Protein AF-A0A0R2BRV4-F1 (afdb_monomer_lite)

Structure (mmCIF, N/CA/C/O backbone):
data_AF-A0A0R2BRV4-F1
#
_entry.id   AF-A0A0R2BRV4-F1
#
loop_
_atom_site.group_PDB
_atom_site.id
_atom_site.type_symbol
_atom_site.label_atom_id
_atom_site.label_alt_id
_atom_site.label_comp_id
_atom_site.label_asym_id
_atom_site.label_entity_id
_atom_site.label_seq_id
_atom_site.pdbx_PDB_ins_code
_atom_site.Cartn_x
_atom_site.Cartn_y
_atom_site.Cartn_z
_atom_site.occupancy
_atom_site.B_iso_or_equiv
_atom_site.auth_seq_id
_atom_site.auth_comp_id
_atom_site.auth_asym_id
_atom_site.auth_atom_id
_atom_site.pdbx_PDB_model_num
ATOM 1 N N . MET A 1 1 ? 18.300 11.428 -2.838 1.00 49.16 1 MET A N 1
ATOM 2 C CA . MET A 1 1 ? 17.632 10.888 -1.635 1.00 49.16 1 MET A CA 1
ATOM 3 C C . MET A 1 1 ? 16.356 10.215 -2.102 1.00 49.16 1 MET A C 1
ATOM 5 O O . MET A 1 1 ? 15.638 10.840 -2.872 1.00 49.16 1 MET A O 1
ATOM 9 N N . ALA A 1 2 ? 16.118 8.953 -1.740 1.00 59.69 2 ALA A N 1
ATOM 10 C CA . ALA A 1 2 ? 14.845 8.301 -2.048 1.00 59.69 2 ALA A CA 1
ATOM 11 C C . ALA A 1 2 ? 13.728 9.000 -1.259 1.00 59.69 2 ALA A C 1
ATOM 13 O O . ALA A 1 2 ? 13.927 9.346 -0.094 1.00 59.69 2 ALA A O 1
ATOM 14 N N . LYS A 1 3 ? 12.587 9.261 -1.903 1.00 72.12 3 LYS A N 1
ATOM 15 C CA . LYS A 1 3 ? 11.414 9.831 -1.235 1.00 72.12 3 LYS A CA 1
ATOM 16 C C . LYS A 1 3 ? 10.905 8.804 -0.223 1.00 72.12 3 LYS A C 1
ATOM 18 O O . LYS A 1 3 ? 10.599 7.681 -0.604 1.00 72.12 3 LYS A O 1
ATOM 23 N N . VAL A 1 4 ? 10.844 9.188 1.047 1.00 77.94 4 VAL A N 1
ATOM 24 C CA . VAL A 1 4 ? 10.251 8.372 2.112 1.00 77.94 4 VAL A CA 1
ATOM 25 C C . VAL A 1 4 ? 8.781 8.748 2.209 1.00 77.94 4 VAL A C 1
ATOM 27 O O . VAL A 1 4 ? 8.464 9.936 2.274 1.00 77.94 4 VAL A O 1
ATOM 30 N N . ILE A 1 5 ? 7.899 7.752 2.194 1.00 82.44 5 ILE A N 1
ATOM 31 C CA . ILE A 1 5 ? 6.466 7.965 2.400 1.00 82.44 5 ILE A CA 1
ATOM 32 C C . ILE A 1 5 ? 6.136 7.578 3.835 1.00 82.44 5 ILE A C 1
ATOM 34 O O . ILE A 1 5 ? 6.436 6.466 4.259 1.00 82.44 5 ILE A O 1
ATOM 38 N N . ASP A 1 6 ? 5.524 8.503 4.572 1.00 87.81 6 ASP A N 1
ATOM 39 C CA . ASP A 1 6 ? 4.950 8.230 5.887 1.00 87.81 6 ASP A CA 1
ATOM 40 C C . ASP A 1 6 ? 3.450 7.977 5.727 1.00 87.81 6 ASP A C 1
ATOM 42 O O . ASP A 1 6 ? 2.679 8.888 5.412 1.00 87.81 6 ASP A O 1
ATOM 46 N N . ILE A 1 7 ? 3.039 6.729 5.952 1.00 90.50 7 ILE A N 1
ATOM 47 C CA . ILE A 1 7 ? 1.648 6.298 5.805 1.00 90.50 7 ILE A CA 1
ATOM 48 C C . ILE A 1 7 ? 0.717 7.016 6.793 1.00 90.50 7 ILE A C 1
ATOM 50 O O . ILE A 1 7 ? -0.469 7.169 6.506 1.00 90.50 7 ILE A O 1
ATOM 54 N N . LYS A 1 8 ? 1.226 7.551 7.912 1.00 90.75 8 LYS A N 1
ATOM 55 C CA . LYS A 1 8 ? 0.405 8.353 8.836 1.00 90.75 8 LYS A CA 1
ATOM 56 C C . LYS A 1 8 ? -0.133 9.632 8.196 1.00 90.75 8 LYS A C 1
ATOM 58 O O . LYS A 1 8 ? -1.180 10.117 8.608 1.00 90.75 8 LYS A O 1
ATOM 63 N N . ASN A 1 9 ? 0.528 10.139 7.156 1.00 90.81 9 ASN A N 1
ATOM 64 C CA . ASN A 1 9 ? 0.118 11.352 6.452 1.00 90.81 9 ASN A CA 1
ATOM 65 C C . ASN A 1 9 ? -0.864 11.088 5.301 1.00 90.81 9 ASN A C 1
ATOM 67 O O . ASN A 1 9 ? -1.096 11.997 4.503 1.00 90.81 9 ASN A O 1
ATOM 71 N N . TYR A 1 10 ? -1.458 9.889 5.203 1.00 90.00 10 TYR A N 1
ATOM 72 C CA . TYR A 1 10 ? -2.325 9.486 4.086 1.00 90.00 10 TYR A CA 1
ATOM 73 C C . TYR A 1 10 ? -3.433 10.494 3.743 1.00 90.00 10 TYR A C 1
ATOM 75 O O . TYR A 1 10 ? -3.730 10.698 2.575 1.00 90.00 10 TYR A O 1
ATOM 83 N N . GLN A 1 11 ? -3.980 11.215 4.723 1.00 88.44 11 GLN A N 1
ATOM 84 C CA . GLN A 1 11 ? -5.008 12.238 4.483 1.00 88.44 11 GLN A CA 1
ATOM 85 C C . GLN A 1 11 ? -4.527 13.411 3.605 1.00 88.44 11 GLN A C 1
ATOM 87 O O . GLN A 1 11 ? -5.335 14.107 2.994 1.00 88.44 11 GLN A O 1
ATOM 92 N N . THR A 1 12 ? -3.214 13.643 3.543 1.00 90.31 12 THR A N 1
ATOM 93 C CA . THR A 1 12 ? -2.588 14.743 2.789 1.00 90.31 12 THR A CA 1
ATOM 94 C C . THR A 1 12 ? -1.632 14.257 1.700 1.00 90.31 12 THR A C 1
ATOM 96 O O . THR A 1 12 ? -1.442 14.949 0.698 1.00 90.31 12 THR A O 1
ATOM 99 N N . ASP A 1 13 ? -1.071 13.054 1.847 1.00 91.19 13 ASP A N 1
ATOM 100 C CA . ASP A 1 13 ? -0.234 12.406 0.844 1.00 91.19 13 ASP A CA 1
ATOM 101 C C . ASP A 1 13 ? -1.069 11.448 -0.015 1.00 91.19 13 ASP A C 1
ATOM 103 O O . ASP A 1 13 ? -1.435 10.342 0.388 1.00 91.19 13 ASP A O 1
ATOM 107 N N . ARG A 1 14 ? -1.325 11.872 -1.256 1.00 91.56 14 ARG A N 1
ATOM 108 C CA . ARG A 1 14 ? -2.103 11.095 -2.229 1.00 91.56 14 ARG A CA 1
ATOM 109 C C . ARG A 1 14 ? -1.468 9.754 -2.580 1.00 91.56 14 ARG A C 1
ATOM 111 O O . ARG A 1 14 ? -2.196 8.836 -2.934 1.00 91.56 14 ARG A O 1
ATOM 118 N N . VAL A 1 15 ? -0.143 9.632 -2.520 1.00 92.38 15 VAL A N 1
ATOM 119 C CA . VAL A 1 15 ? 0.537 8.366 -2.817 1.00 92.38 15 VAL A CA 1
ATOM 120 C C . VAL A 1 15 ? 0.313 7.384 -1.673 1.00 92.38 15 VAL A C 1
ATOM 122 O O . VAL A 1 15 ? -0.031 6.233 -1.927 1.00 92.38 15 VAL A O 1
ATOM 125 N N . ALA A 1 16 ? 0.433 7.849 -0.425 1.00 92.88 16 ALA A N 1
ATOM 126 C CA . ALA A 1 16 ? 0.134 7.043 0.757 1.00 92.88 16 ALA A CA 1
ATOM 127 C C . ALA A 1 16 ? -1.329 6.575 0.767 1.00 92.88 16 ALA A C 1
ATOM 129 O O . ALA A 1 16 ? -1.590 5.388 0.945 1.00 92.88 16 ALA A O 1
ATOM 130 N N . HIS A 1 17 ? -2.282 7.479 0.510 1.00 93.81 17 HIS A N 1
ATOM 131 C CA . HIS A 1 17 ? -3.702 7.120 0.420 1.00 93.81 17 HIS A CA 1
ATOM 132 C C . HIS A 1 17 ? -3.968 6.099 -0.689 1.00 93.81 17 HIS A C 1
ATOM 134 O O . HIS A 1 17 ? -4.602 5.072 -0.455 1.00 93.81 17 HIS A O 1
ATOM 140 N N . ALA A 1 18 ? -3.441 6.353 -1.889 1.00 93.75 18 ALA A N 1
ATOM 141 C CA . ALA A 1 18 ? -3.611 5.469 -3.035 1.00 93.75 18 ALA A CA 1
ATOM 142 C C . ALA A 1 18 ? -3.038 4.069 -2.786 1.00 93.75 18 ALA A C 1
ATOM 144 O O . ALA A 1 18 ? -3.657 3.081 -3.181 1.00 93.75 18 ALA A O 1
ATOM 145 N N . PHE A 1 19 ? -1.888 3.982 -2.111 1.00 94.44 19 PHE A N 1
ATOM 146 C CA . PHE A 1 19 ? -1.295 2.716 -1.697 1.00 94.44 19 PHE A CA 1
ATOM 147 C C . PHE A 1 19 ? -2.208 1.947 -0.730 1.00 94.44 19 PHE A C 1
ATOM 149 O O . PHE A 1 19 ? -2.410 0.751 -0.921 1.00 94.44 19 PHE A O 1
ATOM 156 N N . LEU A 1 20 ? -2.797 2.613 0.270 1.00 94.31 20 LEU A N 1
ATOM 157 C CA . LEU A 1 20 ? -3.694 1.970 1.242 1.00 94.31 20 LEU A CA 1
ATOM 158 C C . LEU A 1 20 ? -4.957 1.409 0.580 1.00 94.31 20 LEU A C 1
ATOM 160 O O . LEU A 1 20 ? -5.342 0.270 0.846 1.00 94.31 20 LEU A O 1
ATOM 164 N N . GLU A 1 21 ? -5.582 2.177 -0.316 1.00 93.56 21 GLU A N 1
ATOM 165 C CA . GLU A 1 21 ? -6.744 1.717 -1.085 1.00 93.56 21 GLU A CA 1
ATOM 166 C C . GLU A 1 21 ? -6.403 0.513 -1.969 1.00 93.56 21 GLU A C 1
ATOM 168 O O . GLU A 1 21 ? -7.163 -0.453 -2.047 1.00 93.56 21 GLU A O 1
ATOM 173 N N . PHE A 1 22 ? -5.248 0.565 -2.632 1.00 94.56 22 PHE A N 1
ATOM 174 C CA . PHE A 1 22 ? -4.724 -0.536 -3.432 1.00 94.56 22 PHE A CA 1
ATOM 175 C C . PHE A 1 22 ? -4.478 -1.791 -2.586 1.00 94.56 22 PHE A C 1
ATOM 177 O O . PHE A 1 22 ? -4.949 -2.869 -2.944 1.00 94.56 22 PHE A O 1
ATOM 184 N N . TYR A 1 23 ? -3.803 -1.656 -1.444 1.00 93.31 23 TYR A N 1
ATOM 185 C CA . TYR A 1 23 ? -3.482 -2.780 -0.570 1.00 93.31 23 TYR A CA 1
ATOM 186 C C . TYR A 1 23 ? -4.749 -3.475 -0.059 1.00 93.31 23 TYR A C 1
ATOM 188 O O . TYR A 1 23 ? -4.867 -4.697 -0.133 1.00 93.31 23 TYR A O 1
ATOM 196 N N . LEU A 1 24 ? -5.736 -2.697 0.401 1.00 91.62 24 LEU A N 1
ATOM 197 C CA . LEU A 1 24 ? -7.023 -3.231 0.852 1.00 91.62 24 LEU A CA 1
ATOM 198 C C . LEU A 1 24 ? -7.792 -3.936 -0.270 1.00 91.62 24 LEU A C 1
ATOM 200 O O . LEU A 1 24 ? -8.441 -4.952 -0.021 1.00 91.62 24 LEU A O 1
ATOM 204 N N . SER A 1 25 ? -7.731 -3.407 -1.494 1.00 91.56 25 SER A N 1
ATOM 205 C CA . SER A 1 25 ? -8.326 -4.041 -2.674 1.00 91.56 25 SER A CA 1
ATOM 206 C C . SER A 1 25 ? -7.696 -5.411 -2.943 1.00 91.56 25 SER A C 1
ATOM 208 O O . SER A 1 25 ? -8.414 -6.404 -3.062 1.00 91.56 25 SER A O 1
ATOM 210 N N . LEU A 1 26 ? -6.361 -5.496 -2.946 1.00 91.19 26 LEU A N 1
ATOM 211 C CA . LEU A 1 26 ? -5.661 -6.769 -3.131 1.00 91.19 26 LEU A CA 1
ATOM 212 C C . LEU A 1 26 ? -5.953 -7.769 -2.011 1.00 91.19 26 LEU A C 1
ATOM 214 O O . LEU A 1 26 ? -6.195 -8.938 -2.303 1.00 91.19 26 LEU A O 1
ATOM 218 N N . PHE A 1 27 ? -5.979 -7.321 -0.751 1.0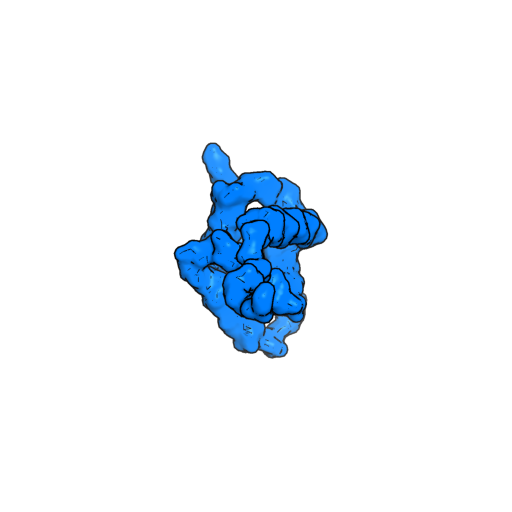0 89.81 27 PHE A N 1
ATOM 219 C CA . PHE A 1 27 ? -6.325 -8.175 0.387 1.00 89.81 27 PHE A CA 1
ATOM 220 C C . PHE A 1 27 ? -7.718 -8.795 0.218 1.00 89.81 27 PHE A C 1
ATOM 222 O O . PHE A 1 27 ? -7.874 -10.007 0.338 1.00 89.81 27 PHE A O 1
ATOM 229 N N . LYS A 1 28 ? -8.725 -7.989 -0.148 1.00 87.12 28 LYS A N 1
ATOM 230 C CA . LYS A 1 28 ? -10.102 -8.464 -0.379 1.00 87.12 28 LYS A CA 1
ATOM 231 C C . LYS A 1 28 ? -10.210 -9.480 -1.518 1.00 87.12 28 LYS A C 1
ATOM 233 O O . LYS A 1 28 ? -11.072 -10.352 -1.460 1.00 87.12 28 LYS A O 1
ATOM 238 N N . ASN A 1 29 ? -9.350 -9.372 -2.529 1.00 87.12 29 ASN A N 1
ATOM 239 C CA . ASN A 1 29 ? -9.322 -10.290 -3.668 1.00 87.12 29 ASN A CA 1
ATOM 240 C C . ASN A 1 29 ? -8.397 -11.502 -3.449 1.00 87.12 29 ASN A C 1
ATOM 242 O O . ASN A 1 29 ? -8.357 -12.387 -4.299 1.00 87.12 29 ASN A O 1
ATOM 246 N N . GLY A 1 30 ? -7.654 -11.559 -2.336 1.00 84.50 30 GLY A N 1
ATOM 247 C CA . GLY A 1 30 ? -6.653 -12.600 -2.089 1.00 84.50 30 GLY A CA 1
ATOM 248 C C . GLY A 1 30 ? -5.438 -12.523 -3.023 1.00 84.50 30 GLY A C 1
ATOM 249 O O . GLY A 1 30 ? -4.742 -13.513 -3.209 1.00 84.50 30 GLY A O 1
ATOM 250 N N . GLU A 1 31 ? -5.170 -11.361 -3.624 1.00 86.00 31 GLU A N 1
ATOM 251 C CA . GLU A 1 31 ? -4.154 -11.175 -4.669 1.00 86.00 31 GLU A CA 1
ATOM 252 C C . GLU A 1 31 ? -2.876 -10.515 -4.123 1.00 86.00 31 GLU A C 1
ATOM 254 O O . GLU A 1 31 ? -2.348 -9.584 -4.728 1.00 86.00 31 GLU A O 1
ATOM 259 N N . LEU A 1 32 ? -2.365 -10.956 -2.970 1.00 86.12 32 LEU A N 1
ATOM 260 C CA . LEU A 1 32 ? -1.212 -10.326 -2.302 1.00 86.12 32 LEU A CA 1
ATOM 261 C C . LEU A 1 32 ? 0.145 -10.981 -2.602 1.00 86.12 32 LEU A C 1
ATOM 263 O O . LEU A 1 32 ? 1.180 -10.389 -2.301 1.00 86.12 32 LEU A O 1
ATOM 267 N N . ASP A 1 33 ? 0.169 -12.157 -3.227 1.00 83.88 33 ASP A N 1
ATOM 268 C CA . ASP A 1 33 ? 1.380 -12.982 -3.360 1.00 83.88 33 ASP A CA 1
ATOM 269 C C . ASP A 1 33 ? 2.565 -12.255 -4.007 1.00 83.88 33 ASP A C 1
ATOM 271 O O . ASP A 1 33 ? 3.712 -12.429 -3.601 1.00 83.88 33 ASP A O 1
ATOM 275 N N . SER A 1 34 ? 2.311 -11.401 -5.004 1.00 85.19 34 SER A N 1
ATOM 276 C CA . SER A 1 34 ? 3.400 -10.685 -5.681 1.00 85.19 34 SER A CA 1
ATOM 277 C C . SER A 1 34 ? 3.937 -9.508 -4.867 1.00 85.19 34 SER A C 1
ATOM 279 O O . SER A 1 34 ? 5.056 -9.077 -5.122 1.00 85.19 34 SER A O 1
ATOM 281 N N . LEU A 1 35 ? 3.199 -8.995 -3.875 1.00 87.38 35 LEU A N 1
ATOM 282 C CA . LEU A 1 35 ? 3.740 -7.999 -2.943 1.00 87.38 35 LEU A CA 1
ATOM 283 C C . LEU A 1 35 ? 4.709 -8.620 -1.930 1.00 87.38 35 LEU A C 1
ATOM 285 O O . LEU A 1 35 ? 5.615 -7.923 -1.472 1.00 87.38 35 LEU A O 1
ATOM 289 N N . ALA A 1 36 ? 4.597 -9.926 -1.656 1.00 86.56 36 ALA A N 1
ATOM 290 C CA . ALA A 1 36 ? 5.494 -10.632 -0.740 1.00 86.56 36 ALA A CA 1
ATOM 291 C C . ALA A 1 36 ? 6.969 -10.560 -1.179 1.00 86.56 36 ALA A C 1
ATOM 293 O O . ALA A 1 36 ? 7.868 -10.675 -0.351 1.00 86.56 36 ALA A O 1
ATOM 294 N N . THR A 1 37 ? 7.256 -10.278 -2.458 1.00 86.62 37 THR A N 1
ATOM 295 C CA . THR A 1 37 ? 8.635 -10.067 -2.933 1.00 86.62 37 THR A CA 1
ATOM 296 C C . THR A 1 37 ? 9.320 -8.848 -2.314 1.00 86.62 37 THR A C 1
ATOM 298 O O . THR A 1 37 ? 10.545 -8.750 -2.368 1.00 86.62 37 THR A O 1
ATOM 301 N N . PHE A 1 38 ? 8.552 -7.906 -1.760 1.00 87.00 38 PHE A N 1
ATOM 302 C CA . PHE A 1 38 ? 9.060 -6.710 -1.080 1.00 87.00 38 PHE A CA 1
ATOM 303 C C . PHE A 1 38 ? 8.945 -6.801 0.446 1.00 87.00 38 PHE A C 1
ATOM 305 O O . PHE A 1 38 ? 9.391 -5.893 1.156 1.00 87.00 38 PHE A O 1
ATOM 312 N N . ASP A 1 39 ? 8.372 -7.891 0.960 1.00 85.75 39 ASP A N 1
ATOM 313 C CA . ASP A 1 39 ? 8.145 -8.083 2.383 1.00 85.75 39 ASP A CA 1
ATOM 314 C C . ASP A 1 39 ? 9.368 -8.688 3.081 1.00 85.75 39 ASP A C 1
ATOM 316 O O . ASP A 1 39 ? 9.430 -9.864 3.430 1.00 85.75 39 ASP A O 1
ATOM 320 N N . SER A 1 40 ? 10.391 -7.857 3.270 1.00 77.25 40 SER A N 1
ATOM 321 C CA . SER A 1 40 ? 11.663 -8.286 3.863 1.00 77.25 40 SER A CA 1
ATOM 322 C C . SER A 1 40 ? 11.603 -8.595 5.366 1.00 77.25 40 SER A C 1
ATOM 324 O O . SER A 1 40 ? 12.573 -9.128 5.90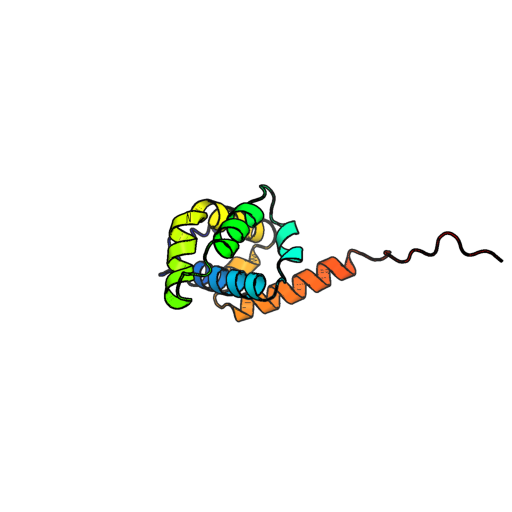5 1.00 77.25 40 SER A O 1
ATOM 326 N N . LYS A 1 41 ? 10.514 -8.229 6.057 1.00 81.50 41 LYS A N 1
ATOM 327 C CA . LYS A 1 41 ? 10.387 -8.317 7.524 1.00 81.50 41 LYS A CA 1
ATOM 328 C C . LYS A 1 41 ? 9.038 -8.880 7.987 1.00 81.50 41 LYS A C 1
ATOM 330 O O . LYS A 1 41 ? 8.616 -8.554 9.091 1.00 81.50 41 LYS A O 1
ATOM 335 N N . GLU A 1 42 ? 8.361 -9.667 7.151 1.00 81.88 42 GLU A N 1
ATOM 336 C CA . GLU A 1 42 ? 7.047 -10.263 7.467 1.00 81.88 42 GLU A CA 1
ATOM 337 C C . GLU A 1 42 ? 5.972 -9.218 7.847 1.00 81.88 42 GLU A C 1
ATOM 339 O O . GLU A 1 42 ? 5.010 -9.486 8.564 1.00 81.88 42 GLU A O 1
ATOM 344 N N . GLN A 1 43 ? 6.122 -7.996 7.341 1.00 87.56 43 GLN A N 1
ATOM 345 C CA . GLN A 1 43 ? 5.242 -6.855 7.574 1.00 87.56 43 GLN A CA 1
ATOM 346 C C . GLN A 1 43 ? 3.840 -7.142 7.046 1.00 87.56 43 GLN A C 1
ATOM 348 O O . GLN A 1 43 ? 2.857 -6.736 7.660 1.00 87.56 43 GLN A O 1
ATOM 353 N N . MET A 1 44 ? 3.728 -7.862 5.925 1.00 89.56 44 MET A N 1
ATOM 354 C CA . MET A 1 44 ? 2.432 -8.219 5.359 1.00 89.56 44 MET A CA 1
ATOM 355 C C . MET A 1 44 ? 1.683 -9.211 6.238 1.00 89.56 44 MET A C 1
ATOM 357 O O . MET A 1 44 ? 0.463 -9.117 6.308 1.00 89.56 44 MET A O 1
ATOM 361 N N . ALA A 1 45 ? 2.373 -10.118 6.935 1.00 87.94 45 ALA A N 1
ATOM 362 C CA . ALA A 1 45 ? 1.719 -11.056 7.844 1.00 87.94 45 ALA A CA 1
ATOM 363 C C . ALA A 1 45 ? 1.012 -10.312 8.990 1.00 87.94 45 ALA A C 1
ATOM 365 O O . ALA A 1 45 ? -0.160 -10.565 9.259 1.00 87.94 45 ALA A O 1
ATOM 366 N N . GLU A 1 46 ? 1.680 -9.326 9.591 1.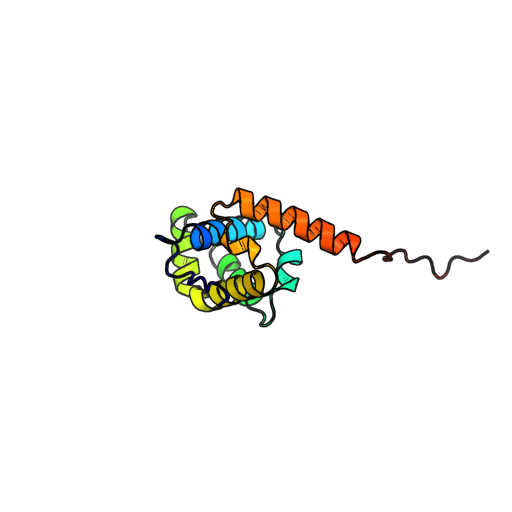00 87.31 46 GLU A N 1
ATOM 367 C CA . GLU A 1 46 ? 1.117 -8.490 10.661 1.00 87.31 46 GLU A CA 1
ATOM 368 C C . GLU A 1 46 ? -0.047 -7.604 10.199 1.00 87.31 46 GLU A C 1
ATOM 370 O O . GLU A 1 46 ? -1.011 -7.385 10.943 1.00 87.31 46 GLU A O 1
ATOM 375 N N . ILE A 1 47 ? 0.036 -7.083 8.972 1.00 89.38 47 ILE A N 1
ATOM 376 C CA . ILE A 1 47 ? -1.029 -6.283 8.361 1.00 89.38 47 ILE A CA 1
ATOM 377 C C . ILE A 1 47 ? -2.243 -7.170 8.046 1.00 89.38 47 ILE A C 1
ATOM 379 O O . ILE A 1 47 ? -3.369 -6.830 8.411 1.00 89.38 47 ILE A O 1
ATOM 383 N N . ASN A 1 48 ? -2.020 -8.322 7.411 1.00 89.12 48 ASN A N 1
ATOM 384 C CA . ASN A 1 48 ? -3.072 -9.264 7.037 1.00 89.12 48 ASN A CA 1
ATOM 385 C C . ASN A 1 48 ? -3.776 -9.831 8.268 1.00 89.12 48 ASN A C 1
ATOM 387 O O . ASN A 1 48 ? -5.002 -9.854 8.302 1.00 89.12 48 ASN A O 1
ATOM 391 N N . HIS A 1 49 ? -3.021 -10.202 9.305 1.00 88.50 49 HIS A N 1
ATOM 392 C CA . HIS A 1 49 ? -3.588 -10.695 10.555 1.00 88.50 49 HIS A CA 1
ATOM 393 C C . HIS A 1 49 ? -4.539 -9.672 11.192 1.00 88.50 49 HIS A C 1
ATOM 395 O O . HIS A 1 49 ? -5.629 -10.022 11.642 1.00 88.50 49 HIS A O 1
ATOM 401 N N . PHE A 1 50 ? -4.173 -8.386 11.180 1.00 88.94 50 PHE A N 1
ATOM 402 C CA . PHE A 1 50 ? -5.069 -7.328 11.642 1.00 88.94 50 PHE A CA 1
ATOM 403 C C . PHE A 1 50 ? -6.352 -7.254 10.799 1.00 88.94 50 PHE A C 1
ATOM 405 O O . PHE A 1 50 ? -7.443 -7.165 11.358 1.00 88.94 50 PHE A O 1
ATOM 412 N N . LEU A 1 51 ? -6.238 -7.312 9.469 1.00 88.25 51 LEU A N 1
ATOM 413 C CA . LEU A 1 51 ? -7.387 -7.227 8.562 1.00 88.25 51 LEU A CA 1
ATOM 414 C C . LEU A 1 51 ? -8.336 -8.430 8.684 1.00 88.25 51 LEU A C 1
ATOM 416 O O . LEU A 1 51 ? -9.552 -8.250 8.629 1.00 88.25 51 LEU A O 1
ATOM 420 N N . GLU A 1 52 ? -7.808 -9.633 8.913 1.00 87.75 52 GLU A N 1
ATOM 421 C CA . GLU A 1 52 ? -8.596 -10.843 9.191 1.00 87.75 52 GLU A CA 1
ATOM 422 C C . GLU A 1 52 ? -9.388 -10.740 10.502 1.00 87.75 52 GLU A C 1
ATOM 424 O O . GLU A 1 52 ? -10.502 -11.255 10.602 1.00 87.75 52 GLU A O 1
ATOM 429 N N . LEU A 1 53 ? -8.832 -10.046 11.500 1.00 83.25 53 LEU A N 1
ATOM 430 C CA . LEU A 1 53 ? -9.463 -9.796 12.798 1.00 83.25 53 LEU A CA 1
ATOM 431 C C . LEU A 1 53 ? -10.355 -8.545 12.821 1.00 83.25 53 LEU A C 1
ATOM 433 O O . LEU A 1 53 ? -11.040 -8.300 13.818 1.00 83.25 53 LEU A O 1
ATOM 437 N N . ALA A 1 54 ? -10.409 -7.779 11.726 1.00 75.12 54 ALA A N 1
ATOM 438 C CA . ALA A 1 54 ? -11.185 -6.548 11.603 1.00 75.12 54 ALA A CA 1
ATOM 439 C C . ALA A 1 54 ? -12.596 -6.655 10.954 1.00 75.12 54 ALA A C 1
ATOM 441 O O . ALA A 1 54 ? -13.121 -5.604 10.580 1.00 75.12 54 ALA A O 1
ATOM 442 N N . PRO A 1 55 ? -13.299 -7.811 10.833 1.00 62.50 55 PRO A N 1
ATOM 443 C CA . PRO A 1 55 ? -14.562 -7.894 10.083 1.00 62.50 55 PRO A CA 1
ATOM 444 C C . PRO A 1 55 ? -15.722 -7.086 10.695 1.00 62.50 55 PRO A C 1
ATOM 446 O O . PRO A 1 55 ? -16.789 -7.001 10.096 1.00 62.50 55 PRO A O 1
ATOM 449 N N . GLN A 1 56 ? -15.527 -6.484 11.872 1.00 66.56 56 GLN A N 1
ATOM 450 C CA . GLN A 1 56 ? -16.486 -5.587 12.528 1.00 66.56 56 GLN A CA 1
ATOM 451 C C . GLN A 1 56 ? -16.263 -4.098 12.203 1.00 66.56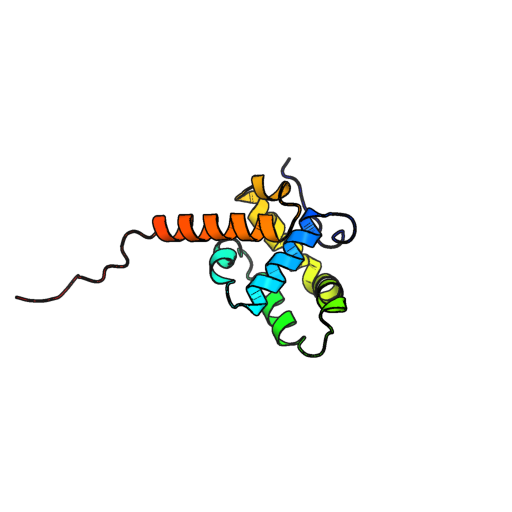 56 GLN A C 1
ATOM 453 O O . GLN A 1 56 ? -17.041 -3.257 12.649 1.00 66.56 56 GLN A O 1
ATOM 458 N N . VAL A 1 57 ? -15.207 -3.746 11.462 1.00 72.81 57 VAL A N 1
ATOM 459 C CA . VAL A 1 57 ? -14.884 -2.351 11.134 1.00 72.81 57 VAL A CA 1
ATOM 460 C C . VAL A 1 57 ? -15.595 -1.943 9.837 1.00 72.81 57 VAL A C 1
ATOM 462 O O . VAL A 1 57 ? -15.398 -2.592 8.806 1.00 72.81 57 VAL A O 1
ATOM 465 N N . PRO A 1 58 ? -16.404 -0.867 9.843 1.00 73.56 58 PRO A N 1
ATOM 466 C CA . PRO A 1 58 ? -16.986 -0.310 8.626 1.00 73.56 58 PRO A CA 1
ATOM 467 C C . PRO A 1 58 ? -15.905 0.038 7.594 1.00 73.56 58 PRO A C 1
ATOM 469 O O . PRO A 1 58 ? -14.839 0.546 7.947 1.00 73.56 58 PRO A O 1
ATOM 472 N N . ASN A 1 59 ? -16.170 -0.218 6.308 1.00 70.44 59 ASN A N 1
ATOM 473 C CA . ASN A 1 59 ? -15.201 0.013 5.224 1.00 70.44 59 ASN A CA 1
ATOM 474 C C . ASN A 1 59 ? -14.653 1.452 5.205 1.00 70.44 59 ASN A C 1
ATOM 476 O O . ASN A 1 59 ? -13.494 1.663 4.861 1.00 70.44 59 ASN A O 1
ATOM 480 N N . ASP A 1 60 ? -15.483 2.420 5.584 1.00 71.81 60 ASP A N 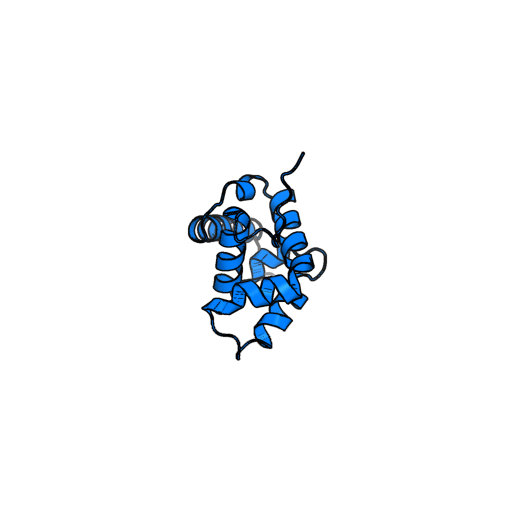1
ATOM 481 C CA . ASP A 1 60 ? -15.187 3.848 5.699 1.00 71.81 60 ASP A CA 1
ATOM 482 C C . ASP A 1 60 ? -14.192 4.188 6.823 1.00 71.81 60 ASP A C 1
ATOM 484 O O . ASP A 1 60 ? -13.476 5.178 6.711 1.00 71.81 60 ASP A O 1
ATOM 488 N N . GLN A 1 61 ? -14.076 3.346 7.855 1.00 83.69 61 GLN A N 1
ATOM 489 C CA . GLN A 1 61 ? -13.125 3.516 8.968 1.00 83.69 61 GLN A CA 1
ATOM 490 C C . GLN A 1 61 ? -11.940 2.548 8.899 1.00 83.69 61 GLN A C 1
ATOM 492 O O . GLN A 1 61 ? -10.987 2.667 9.670 1.00 83.69 61 GLN A O 1
ATOM 497 N N . LEU A 1 62 ? -11.974 1.582 7.979 1.00 87.94 62 LEU A N 1
ATOM 498 C CA . LEU A 1 62 ? -10.969 0.528 7.901 1.00 87.94 62 LEU A CA 1
ATOM 499 C C . LEU A 1 62 ? -9.568 1.082 7.624 1.00 87.94 62 LEU A C 1
ATOM 501 O O . LEU A 1 62 ? -8.620 0.638 8.260 1.00 87.94 62 LEU A O 1
ATOM 505 N N . ILE A 1 63 ? -9.435 2.069 6.730 1.00 90.00 63 ILE A N 1
ATOM 506 C CA . ILE A 1 63 ? -8.145 2.718 6.440 1.00 90.00 63 ILE A CA 1
ATOM 507 C C . ILE A 1 63 ? -7.592 3.397 7.693 1.00 90.00 63 ILE A C 1
ATOM 509 O O . ILE A 1 63 ? -6.432 3.198 8.038 1.00 90.00 63 ILE A O 1
ATOM 513 N N . GLU A 1 64 ? -8.422 4.165 8.397 1.00 90.44 64 GLU A N 1
ATOM 514 C CA . GLU A 1 64 ? -8.009 4.866 9.613 1.00 90.44 64 GLU A CA 1
ATOM 515 C C . GLU A 1 64 ? -7.544 3.876 10.688 1.00 90.44 64 GLU A C 1
ATOM 517 O O . GLU A 1 64 ? -6.427 3.990 11.189 1.00 90.44 64 GLU A O 1
ATOM 522 N N . LYS A 1 65 ? -8.345 2.839 10.967 1.00 89.62 65 LYS A N 1
ATOM 523 C CA . LYS A 1 65 ? -8.019 1.798 11.955 1.00 89.62 65 LYS A CA 1
ATOM 524 C C . LYS A 1 65 ? -6.769 1.006 11.584 1.00 89.62 65 LYS A C 1
ATOM 526 O O . LYS A 1 65 ? -5.957 0.687 12.451 1.00 89.62 65 LYS A O 1
ATOM 531 N N . LEU A 1 66 ? -6.601 0.716 10.298 1.00 90.88 66 LEU A N 1
ATOM 532 C CA . LEU A 1 66 ? -5.425 0.047 9.765 1.00 90.88 66 LEU A CA 1
ATOM 533 C C . LEU A 1 66 ? -4.159 0.890 9.975 1.00 90.88 66 LEU A C 1
ATOM 535 O O . LEU A 1 66 ? -3.149 0.383 10.462 1.00 90.88 66 LEU A O 1
ATOM 539 N N . VAL A 1 67 ? -4.215 2.183 9.652 1.00 91.75 67 VAL A N 1
ATOM 540 C CA . VAL A 1 67 ? -3.086 3.105 9.838 1.00 91.75 67 VAL A CA 1
ATOM 541 C C . VAL A 1 67 ? -2.765 3.286 11.326 1.00 91.75 67 VAL A C 1
ATOM 543 O O . VAL A 1 67 ? -1.591 3.249 11.701 1.00 91.75 67 VAL A O 1
ATOM 546 N N . GLU A 1 68 ? -3.773 3.419 12.192 1.00 90.56 68 GLU A N 1
ATOM 547 C CA . GLU A 1 68 ? -3.583 3.497 13.647 1.00 90.56 68 GLU A CA 1
ATOM 548 C C . GLU A 1 68 ? -2.832 2.273 14.192 1.00 90.56 68 GLU A C 1
ATOM 550 O O . GLU A 1 68 ? -1.870 2.425 14.947 1.00 90.56 68 GLU A O 1
ATOM 555 N N . ALA A 1 69 ? -3.238 1.067 13.788 1.00 89.62 69 ALA A N 1
ATOM 556 C CA . ALA A 1 69 ? -2.714 -0.178 14.345 1.00 89.62 69 ALA A CA 1
ATOM 557 C C . ALA A 1 69 ? -1.393 -0.651 13.716 1.00 89.62 69 ALA A C 1
ATOM 559 O O . ALA A 1 69 ? -0.626 -1.358 14.379 1.00 89.62 69 ALA A O 1
ATOM 560 N N . ARG A 1 70 ? -1.154 -0.324 12.437 1.00 92.00 70 ARG A N 1
ATOM 561 C CA . ARG A 1 70 ? -0.099 -0.939 11.606 1.00 92.00 70 ARG A CA 1
ATOM 562 C C . ARG A 1 70 ? 0.680 0.049 10.727 1.00 92.00 70 ARG A C 1
ATOM 564 O O . ARG A 1 70 ? 1.284 -0.328 9.723 1.00 92.00 70 ARG A O 1
ATOM 571 N N . SER A 1 71 ? 0.687 1.340 11.074 1.00 90.38 71 SER A N 1
ATOM 572 C CA . SER A 1 71 ? 1.415 2.370 10.304 1.00 90.38 71 SER A CA 1
ATOM 573 C C . SER A 1 71 ? 2.908 2.086 10.139 1.00 90.38 71 SER A C 1
ATOM 575 O O . SER A 1 71 ? 3.462 2.424 9.092 1.00 90.38 71 SER A O 1
ATOM 577 N N . THR A 1 72 ? 3.568 1.475 11.125 1.00 91.44 72 THR A N 1
ATOM 578 C CA . THR A 1 72 ? 4.996 1.127 11.045 1.00 91.44 72 THR A CA 1
ATOM 579 C C . THR A 1 72 ? 5.252 0.084 9.961 1.00 91.44 72 THR A C 1
ATOM 581 O O . THR A 1 72 ? 6.133 0.263 9.117 1.00 91.44 72 THR A O 1
ATOM 584 N N . GLU A 1 73 ? 4.460 -0.983 9.956 1.00 92.62 73 GLU A N 1
ATOM 585 C CA . GLU A 1 73 ? 4.547 -2.088 9.008 1.00 92.62 73 GLU A CA 1
ATOM 586 C C . GLU A 1 73 ? 4.209 -1.603 7.595 1.00 92.62 73 GLU A C 1
ATOM 588 O O . GLU A 1 73 ? 4.980 -1.842 6.666 1.00 92.62 73 GLU A O 1
ATOM 593 N N . LEU A 1 74 ? 3.129 -0.828 7.443 1.00 92.31 74 LEU A N 1
ATOM 594 C CA . LEU A 1 74 ? 2.713 -0.248 6.160 1.00 92.31 74 LEU A CA 1
ATOM 595 C C . LEU A 1 74 ? 3.761 0.712 5.595 1.00 92.31 74 LEU A C 1
ATOM 597 O O . LEU A 1 74 ? 4.075 0.665 4.405 1.00 92.31 74 LEU A O 1
ATOM 601 N N . THR A 1 75 ? 4.326 1.571 6.445 1.00 92.56 75 THR A N 1
ATOM 602 C CA . THR A 1 75 ? 5.394 2.502 6.057 1.00 92.56 75 THR A CA 1
ATOM 603 C C . THR A 1 75 ? 6.627 1.737 5.607 1.00 92.56 75 THR A C 1
ATOM 605 O O . THR A 1 75 ? 7.216 2.053 4.574 1.00 92.56 75 THR A O 1
ATOM 608 N N . GLY A 1 76 ? 7.023 0.706 6.351 1.00 91.62 76 GLY A N 1
ATOM 609 C CA . GLY A 1 76 ? 8.177 -0.097 5.987 1.00 91.62 76 GLY A CA 1
ATOM 610 C C . GLY A 1 76 ? 7.968 -0.873 4.683 1.00 91.62 76 GLY A C 1
ATOM 611 O O . GLY A 1 76 ? 8.848 -0.829 3.827 1.00 91.62 76 GLY A O 1
ATOM 612 N N . LEU A 1 77 ? 6.795 -1.480 4.478 1.00 92.25 77 LEU A N 1
ATOM 613 C CA . LEU A 1 77 ? 6.462 -2.162 3.226 1.00 92.25 77 LEU A CA 1
ATOM 614 C C . LEU A 1 77 ? 6.490 -1.185 2.041 1.00 92.25 77 LEU A C 1
ATOM 616 O O . LEU A 1 77 ? 7.151 -1.444 1.037 1.00 92.25 77 LEU A O 1
ATOM 620 N N . THR A 1 78 ? 5.843 -0.025 2.179 1.00 91.88 78 THR A N 1
ATOM 621 C CA . THR A 1 78 ? 5.813 1.014 1.135 1.00 91.88 78 THR A CA 1
ATOM 622 C C . THR A 1 78 ? 7.220 1.498 0.790 1.00 91.88 78 THR A C 1
ATOM 624 O O . THR A 1 78 ? 7.573 1.617 -0.383 1.00 91.88 78 THR A O 1
ATOM 627 N N . ASN A 1 79 ? 8.064 1.725 1.797 1.00 91.25 79 ASN A N 1
ATOM 628 C CA . ASN A 1 79 ? 9.444 2.154 1.585 1.00 91.25 79 ASN A CA 1
ATOM 629 C C . ASN A 1 79 ? 10.308 1.060 0.938 1.00 91.25 79 ASN A C 1
ATOM 631 O O . ASN A 1 79 ? 11.154 1.390 0.108 1.00 91.25 79 ASN A O 1
ATOM 635 N N . ASN A 1 80 ? 10.081 -0.222 1.247 1.00 91.75 80 ASN A N 1
ATOM 636 C CA . ASN A 1 80 ? 10.755 -1.330 0.560 1.00 91.75 80 ASN A CA 1
ATOM 637 C C . ASN A 1 80 ? 10.380 -1.367 -0.928 1.00 91.75 80 ASN A C 1
ATOM 639 O O . ASN A 1 80 ? 11.255 -1.532 -1.779 1.00 91.75 80 ASN A O 1
ATOM 643 N N . ILE A 1 81 ? 9.098 -1.158 -1.249 1.00 92.25 81 ILE A N 1
ATOM 644 C CA . ILE A 1 81 ? 8.630 -1.080 -2.638 1.00 92.25 81 ILE A CA 1
ATOM 645 C C . ILE A 1 81 ? 9.290 0.108 -3.349 1.00 92.25 81 ILE A C 1
ATOM 647 O O . ILE A 1 81 ? 9.836 -0.069 -4.432 1.00 92.25 81 ILE A O 1
ATOM 651 N N . ILE A 1 82 ? 9.318 1.298 -2.739 1.00 91.56 82 ILE A N 1
ATOM 652 C CA . ILE A 1 82 ? 9.958 2.492 -3.326 1.00 91.56 82 ILE A CA 1
ATOM 653 C C . ILE A 1 82 ? 11.459 2.288 -3.536 1.00 91.56 82 ILE A C 1
ATOM 655 O O . ILE A 1 82 ? 12.006 2.730 -4.545 1.00 91.56 82 ILE A O 1
ATOM 659 N N . ALA A 1 83 ? 12.139 1.635 -2.593 1.00 90.69 83 ALA A N 1
ATOM 660 C CA . ALA A 1 83 ? 13.563 1.355 -2.716 1.00 90.69 83 ALA A CA 1
ATOM 661 C C . ALA A 1 83 ? 13.865 0.452 -3.923 1.00 90.69 83 ALA A C 1
ATOM 663 O O . ALA A 1 83 ? 14.886 0.639 -4.585 1.00 90.69 83 ALA A O 1
ATOM 664 N N . ALA A 1 84 ? 12.975 -0.497 -4.224 1.00 89.81 84 ALA A N 1
ATOM 665 C CA . ALA A 1 84 ? 13.113 -1.402 -5.360 1.00 89.81 84 ALA A CA 1
ATOM 666 C C . ALA A 1 84 ? 12.592 -0.812 -6.684 1.00 89.81 84 ALA A C 1
ATOM 668 O O . ALA A 1 84 ? 13.161 -1.078 -7.741 1.00 89.81 84 ALA A O 1
ATOM 669 N N . GLU A 1 85 ? 11.525 -0.014 -6.637 1.00 90.62 85 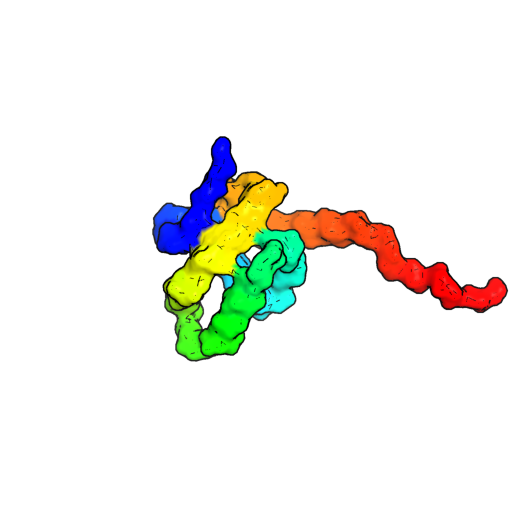GLU A N 1
ATOM 670 C CA . GLU A 1 85 ? 10.825 0.548 -7.796 1.00 90.62 85 GLU A CA 1
ATOM 671 C C . GLU A 1 85 ? 10.504 2.045 -7.552 1.00 90.62 85 GLU A C 1
ATOM 673 O O . GLU A 1 85 ? 9.358 2.403 -7.283 1.00 90.62 85 GLU A O 1
ATOM 678 N N . PRO A 1 86 ? 11.479 2.971 -7.667 1.00 90.81 86 PRO A N 1
ATOM 679 C CA . PRO A 1 86 ? 11.295 4.384 -7.294 1.00 90.81 86 PRO A CA 1
ATOM 680 C C . PRO A 1 86 ? 10.165 5.119 -8.032 1.00 90.81 86 PRO A C 1
ATOM 682 O O . PRO A 1 86 ? 9.604 6.084 -7.507 1.00 90.81 86 PRO A O 1
ATOM 685 N N . ALA A 1 87 ? 9.804 4.654 -9.233 1.00 89.44 87 ALA A N 1
ATOM 686 C CA . ALA A 1 87 ? 8.729 5.217 -10.051 1.00 89.44 87 ALA A CA 1
ATOM 687 C C . ALA A 1 87 ? 7.347 5.142 -9.373 1.00 89.44 87 ALA A C 1
ATOM 689 O O . ALA A 1 87 ? 6.462 5.930 -9.697 1.00 89.44 87 ALA A O 1
ATOM 690 N N . VAL A 1 88 ? 7.159 4.255 -8.383 1.00 91.19 88 VAL A N 1
ATOM 691 C CA . VAL A 1 88 ? 5.883 4.156 -7.652 1.00 91.19 88 VAL A CA 1
ATOM 692 C C . VAL A 1 88 ? 5.544 5.427 -6.864 1.00 91.19 88 VAL A C 1
ATOM 694 O O . VAL A 1 88 ? 4.388 5.673 -6.539 1.00 91.19 88 VAL A O 1
ATOM 697 N N . THR A 1 89 ? 6.539 6.280 -6.595 1.00 91.44 89 THR A N 1
ATOM 698 C CA . THR A 1 89 ? 6.364 7.550 -5.870 1.00 91.44 89 THR A CA 1
ATOM 699 C C . THR A 1 89 ? 5.536 8.599 -6.617 1.00 91.44 89 THR A C 1
ATOM 701 O O . THR A 1 89 ? 5.161 9.614 -6.019 1.00 91.44 89 THR A O 1
ATOM 704 N N . GLU A 1 90 ? 5.242 8.351 -7.893 1.00 92.06 90 GLU A N 1
ATOM 705 C CA . GLU A 1 90 ? 4.387 9.169 -8.757 1.00 92.06 90 GLU A CA 1
ATOM 706 C C . GLU A 1 90 ? 2.950 8.612 -8.858 1.00 92.06 90 GLU A C 1
ATOM 708 O O . GLU A 1 90 ? 2.048 9.283 -9.368 1.00 92.06 90 GLU A O 1
ATOM 713 N N . LEU A 1 91 ? 2.699 7.405 -8.331 1.00 94.12 91 LEU A N 1
ATOM 714 C CA . LEU A 1 91 ? 1.404 6.725 -8.402 1.00 94.12 91 LEU A CA 1
ATOM 715 C C . LEU A 1 91 ? 0.452 7.276 -7.333 1.00 94.12 91 LEU A C 1
ATOM 717 O O . LEU A 1 91 ? 0.380 6.813 -6.199 1.00 94.12 91 LEU A O 1
ATOM 721 N N . THR A 1 92 ? -0.303 8.300 -7.715 1.00 93.88 92 THR A N 1
ATOM 722 C CA . THR A 1 92 ? -1.212 9.047 -6.826 1.00 93.88 92 THR A CA 1
ATOM 723 C C . THR A 1 92 ? -2.662 8.555 -6.853 1.00 93.88 92 THR A C 1
ATOM 725 O O . THR A 1 92 ? -3.544 9.222 -6.316 1.00 93.88 92 THR A O 1
ATOM 728 N N . SER A 1 93 ? -2.939 7.410 -7.486 1.00 95.12 93 SER A N 1
ATOM 729 C CA . SER A 1 93 ? -4.277 6.804 -7.525 1.00 95.12 93 SER A CA 1
ATOM 730 C C . SER A 1 93 ? -4.209 5.287 -7.387 1.00 95.12 93 SER A C 1
ATOM 732 O O . SER A 1 93 ? -3.260 4.664 -7.868 1.00 95.12 93 SER A O 1
ATOM 734 N N . SER A 1 94 ? -5.230 4.688 -6.767 1.00 93.12 94 SER A N 1
ATOM 735 C CA . SER A 1 94 ? -5.314 3.232 -6.597 1.00 93.12 94 SER A CA 1
ATOM 736 C C . SER A 1 94 ? -5.234 2.487 -7.938 1.00 93.12 94 SER A C 1
ATOM 738 O O . SER A 1 94 ? -4.549 1.473 -8.048 1.00 93.12 94 SER A O 1
ATOM 740 N N . ASN A 1 95 ? -5.839 3.021 -9.005 1.00 94.81 95 ASN A N 1
ATOM 741 C CA . ASN A 1 95 ? -5.754 2.421 -10.344 1.00 94.81 95 ASN A CA 1
ATOM 742 C C . ASN A 1 95 ? -4.317 2.385 -10.883 1.00 94.81 95 ASN A C 1
ATOM 744 O O . ASN A 1 95 ? -3.898 1.368 -11.428 1.00 94.81 95 ASN A O 1
ATOM 748 N N . ALA A 1 96 ? -3.544 3.456 -10.685 1.00 95.25 96 ALA A N 1
ATOM 749 C CA . ALA A 1 96 ? -2.148 3.502 -11.117 1.00 95.25 96 ALA A CA 1
ATOM 750 C C . ALA A 1 96 ? -1.287 2.464 -10.372 1.00 95.25 96 ALA A C 1
ATOM 752 O O . ALA A 1 96 ? -0.430 1.820 -10.979 1.00 95.25 96 ALA A O 1
ATOM 753 N N . TRP A 1 97 ? -1.569 2.238 -9.084 1.00 95.62 97 TRP A N 1
ATOM 754 C CA . TRP A 1 97 ? -0.970 1.147 -8.309 1.00 95.62 97 TRP A CA 1
ATOM 755 C C . TRP A 1 97 ? -1.359 -0.237 -8.840 1.00 95.62 97 TRP A C 1
ATOM 757 O O . TRP A 1 97 ? -0.484 -1.082 -9.021 1.00 95.62 97 TRP A O 1
ATOM 767 N N . HIS A 1 98 ? -2.634 -0.471 -9.163 1.00 94.81 98 HIS A N 1
ATOM 768 C CA . HIS A 1 98 ? -3.073 -1.740 -9.755 1.00 94.81 98 HIS A CA 1
ATOM 769 C C . HIS A 1 98 ? -2.436 -1.996 -11.129 1.00 94.81 98 HIS A C 1
ATOM 771 O O . HIS A 1 98 ? -2.064 -3.129 -11.438 1.00 94.81 98 HIS A O 1
ATOM 777 N N . ASP A 1 99 ? -2.291 -0.969 -11.965 1.00 94.88 99 ASP A N 1
ATOM 778 C CA . ASP A 1 99 ? -1.666 -1.111 -13.280 1.00 94.88 99 ASP A CA 1
ATOM 779 C C . ASP A 1 99 ? -0.173 -1.424 -13.168 1.00 94.88 99 ASP A C 1
ATOM 781 O O . ASP A 1 99 ? 0.323 -2.309 -13.873 1.00 94.88 99 ASP A O 1
ATOM 785 N N . TRP A 1 100 ? 0.530 -0.778 -12.235 1.00 95.31 100 TRP A N 1
ATOM 786 C CA . TRP A 1 100 ? 1.897 -1.152 -11.876 1.00 95.31 100 TRP A CA 1
ATOM 787 C C . TRP A 1 100 ? 1.969 -2.599 -11.361 1.00 95.31 100 TRP A C 1
ATOM 789 O O . TRP A 1 100 ? 2.796 -3.381 -11.832 1.00 95.31 100 TRP A O 1
ATOM 799 N N . TYR A 1 101 ? 1.058 -3.002 -10.473 1.00 93.56 101 TYR A N 1
ATOM 800 C CA . TYR A 1 101 ? 1.021 -4.352 -9.910 1.00 93.56 101 TYR A CA 1
ATOM 801 C C . TYR A 1 101 ? 0.824 -5.435 -10.984 1.00 93.56 101 TYR A C 1
ATOM 803 O O . TYR A 1 101 ? 1.522 -6.449 -11.001 1.00 93.56 101 TYR A O 1
ATOM 811 N N . LYS A 1 102 ? -0.043 -5.194 -11.973 1.00 91.88 102 LYS A N 1
ATOM 812 C CA . LYS A 1 102 ? -0.201 -6.090 -13.134 1.00 91.88 102 LYS A CA 1
ATOM 813 C C . LYS A 1 102 ? 1.089 -6.221 -13.946 1.00 91.88 102 LYS A C 1
ATOM 815 O O . LYS A 1 102 ? 1.380 -7.299 -14.468 1.00 91.88 102 LYS A O 1
ATOM 820 N N . GLN A 1 103 ? 1.857 -5.140 -14.096 1.00 92.00 103 GLN A N 1
ATOM 821 C CA . GLN A 1 103 ? 3.156 -5.189 -14.776 1.00 92.00 103 GLN A CA 1
ATOM 822 C C . GLN A 1 103 ? 4.185 -5.975 -13.958 1.00 92.00 103 GLN A C 1
ATOM 824 O O . GLN A 1 103 ? 4.932 -6.772 -14.530 1.00 92.00 103 GLN A O 1
ATOM 829 N N . LEU A 1 104 ? 4.184 -5.811 -12.634 1.00 90.38 104 LEU A N 1
ATOM 830 C CA . LEU A 1 104 ? 5.012 -6.587 -11.717 1.00 90.38 104 LEU A CA 1
ATOM 831 C C . LEU A 1 104 ? 4.723 -8.089 -11.837 1.00 90.38 104 LEU A C 1
ATOM 833 O O . LEU A 1 104 ? 5.658 -8.856 -12.062 1.00 90.38 104 LEU A O 1
ATOM 837 N N . ILE A 1 105 ? 3.453 -8.507 -11.770 1.00 89.00 105 ILE A N 1
ATOM 838 C CA . ILE A 1 105 ? 3.058 -9.919 -11.925 1.00 89.00 105 ILE A CA 1
ATOM 839 C C . ILE A 1 105 ? 3.606 -10.485 -13.239 1.00 89.00 105 ILE A C 1
ATOM 841 O O . ILE A 1 105 ? 4.228 -11.547 -13.253 1.00 89.00 105 ILE A O 1
ATOM 845 N N . LYS A 1 106 ? 3.446 -9.755 -14.351 1.00 87.81 106 LYS A N 1
ATOM 846 C CA . LYS A 1 106 ? 3.992 -10.162 -15.657 1.00 87.81 106 LYS A CA 1
ATOM 847 C C . LYS A 1 106 ? 5.515 -10.295 -15.622 1.00 87.81 106 LYS A C 1
ATOM 849 O O . LYS A 1 106 ? 6.050 -11.267 -16.146 1.00 87.81 106 LYS A O 1
ATOM 854 N N . LYS A 1 107 ? 6.222 -9.348 -14.999 1.00 85.19 107 LYS A N 1
ATOM 855 C CA . LYS A 1 107 ? 7.688 -9.366 -14.850 1.00 85.19 107 LYS A CA 1
ATOM 856 C C . LYS A 1 107 ? 8.154 -10.573 -14.033 1.00 85.19 107 LYS A C 1
ATOM 858 O O . LYS A 1 107 ? 9.148 -11.191 -14.405 1.00 85.19 107 LYS A O 1
ATOM 863 N N . ILE A 1 108 ? 7.442 -10.922 -12.962 1.00 82.00 108 ILE A N 1
ATOM 864 C CA . ILE A 1 108 ? 7.719 -12.112 -12.145 1.00 82.00 108 ILE A CA 1
ATOM 865 C C . ILE A 1 108 ? 7.467 -13.380 -12.967 1.00 82.00 108 ILE A C 1
ATOM 867 O O . ILE A 1 108 ? 8.372 -14.199 -13.093 1.00 82.00 108 ILE A O 1
ATOM 871 N N . ALA A 1 109 ? 6.306 -13.494 -13.617 1.00 79.25 109 ALA A N 1
ATOM 872 C CA . ALA A 1 109 ? 5.950 -14.650 -14.439 1.00 79.25 109 ALA A CA 1
ATOM 873 C C . ALA A 1 109 ? 6.949 -14.899 -15.586 1.00 79.25 109 ALA A C 1
ATOM 875 O O . ALA A 1 109 ? 7.336 -16.037 -15.839 1.00 79.25 109 ALA A O 1
ATOM 876 N N . VAL A 1 110 ? 7.428 -13.837 -16.247 1.00 70.94 110 VAL A N 1
ATOM 877 C CA . VAL A 1 110 ? 8.450 -13.929 -17.308 1.00 70.94 110 VAL A CA 1
ATOM 878 C C . VAL A 1 110 ? 9.818 -14.346 -16.755 1.00 70.94 110 VAL A C 1
ATOM 880 O O . VAL A 1 110 ? 10.570 -15.036 -17.440 1.00 70.94 110 VAL A O 1
ATOM 883 N N . ARG A 1 111 ? 10.151 -13.961 -15.516 1.00 59.62 111 ARG A N 1
ATOM 884 C CA . ARG A 1 111 ? 11.383 -14.379 -14.821 1.00 59.62 111 ARG A CA 1
ATOM 885 C C . ARG A 1 111 ? 11.326 -15.813 -14.292 1.00 59.62 111 ARG A C 1
ATOM 887 O O . ARG A 1 111 ? 12.362 -16.324 -13.874 1.00 59.62 111 ARG A O 1
ATOM 894 N N . THR A 1 112 ? 10.180 -16.484 -14.382 1.00 56.44 112 THR A N 1
ATOM 895 C CA . THR A 1 112 ? 10.023 -17.919 -14.112 1.00 56.44 112 THR A CA 1
ATOM 896 C C . THR A 1 112 ? 9.895 -18.736 -15.415 1.00 56.44 112 THR A C 1
ATOM 898 O O . THR A 1 112 ? 8.888 -19.417 -15.614 1.00 56.44 112 THR A O 1
ATOM 901 N N . PRO A 1 113 ? 10.877 -18.740 -16.343 1.00 45.22 113 PRO A N 1
ATOM 902 C CA . PRO A 1 113 ? 10.858 -19.699 -17.436 1.00 45.22 113 PRO A CA 1
ATOM 903 C C . PRO A 1 113 ? 11.324 -21.052 -16.880 1.00 45.22 113 PRO A C 1
ATOM 905 O O . PRO A 1 113 ? 12.520 -21.271 -16.711 1.00 45.22 113 PRO A O 1
ATOM 908 N N . GLY A 1 114 ? 10.401 -21.968 -16.565 1.00 47.69 114 GLY A N 1
ATOM 909 C CA . GLY A 1 114 ? 10.797 -23.359 -16.290 1.00 47.69 114 GLY A CA 1
ATOM 910 C C . GLY A 1 114 ? 10.094 -24.129 -15.178 1.00 47.69 114 GLY A C 1
ATOM 911 O O . GLY A 1 114 ? 10.654 -25.112 -14.709 1.00 47.69 114 GLY A O 1
ATOM 912 N N . GLY A 1 115 ? 8.856 -23.803 -14.815 1.00 40.31 115 GLY A N 1
ATOM 913 C CA . GLY A 1 115 ? 7.974 -24.765 -14.140 1.00 40.31 115 GLY A CA 1
ATOM 914 C C . GLY A 1 115 ? 7.449 -25.870 -15.070 1.00 40.31 115 GLY A C 1
ATOM 915 O O . GLY A 1 115 ? 6.328 -26.322 -14.886 1.00 40.31 115 GLY A O 1
ATOM 916 N N . SER A 1 116 ? 8.204 -26.281 -16.097 1.00 43.31 116 SER A N 1
ATOM 917 C CA . SER A 1 116 ? 7.888 -27.484 -16.871 1.00 43.31 116 SER A CA 1
ATOM 918 C C . SER A 1 116 ? 8.639 -28.650 -16.242 1.00 43.31 116 SER A C 1
ATOM 920 O O . SER A 1 116 ? 9.791 -28.945 -16.567 1.00 43.31 116 SER A O 1
ATOM 922 N N . TRP A 1 117 ? 7.973 -29.288 -15.283 1.00 45.06 117 TRP A N 1
ATOM 923 C CA . TRP A 1 117 ? 8.272 -30.654 -14.884 1.00 45.06 117 TRP A CA 1
ATOM 924 C C . TRP A 1 117 ? 8.035 -31.566 -16.089 1.00 45.06 117 TRP A C 1
ATOM 926 O O . TRP A 1 117 ? 6.947 -32.088 -16.288 1.00 45.06 117 TRP A O 1
ATOM 936 N N . ASN A 1 118 ? 9.066 -31.747 -16.908 1.00 45.31 118 ASN A N 1
ATOM 937 C CA . ASN A 1 118 ? 9.181 -32.907 -17.783 1.00 45.31 118 ASN A CA 1
ATOM 938 C C . ASN A 1 118 ? 10.625 -33.426 -17.743 1.00 45.31 118 ASN A C 1
ATOM 940 O O . ASN A 1 118 ? 11.320 -33.561 -18.746 1.00 45.31 118 ASN A O 1
ATOM 944 N N . LYS A 1 119 ? 11.099 -33.691 -16.521 1.00 49.62 119 LYS A N 1
ATOM 945 C CA . LYS A 1 119 ? 12.094 -34.734 -16.276 1.00 49.62 119 LYS A CA 1
ATOM 946 C C . LYS A 1 119 ? 11.308 -35.944 -15.773 1.00 49.62 119 LYS A C 1
ATOM 948 O O . LYS A 1 119 ? 10.629 -35.828 -14.761 1.00 49.62 119 LYS A O 1
ATOM 953 N N . TYR A 1 120 ? 11.440 -37.061 -16.487 1.00 52.38 120 TYR A N 1
ATOM 954 C CA . TYR A 1 120 ? 10.839 -38.385 -16.254 1.00 52.38 120 TYR A CA 1
ATOM 955 C C . TYR A 1 120 ? 9.446 -38.628 -16.855 1.00 52.38 120 TYR A C 1
ATOM 957 O O . TYR A 1 120 ? 8.415 -38.492 -16.210 1.00 52.38 120 TYR A O 1
ATOM 965 N N . GLY A 1 121 ? 9.465 -39.115 -18.097 1.00 41.94 121 GLY A N 1
ATOM 966 C CA . GLY A 1 121 ? 8.353 -39.785 -18.763 1.00 41.94 121 GLY A CA 1
ATOM 967 C C . GLY A 1 121 ? 8.897 -40.685 -19.871 1.00 41.94 121 GLY A C 1
ATOM 968 O O . GLY A 1 121 ? 8.999 -40.278 -21.018 1.00 41.94 121 GLY A O 1
ATOM 969 N N . THR A 1 122 ? 9.329 -41.879 -19.477 1.00 49.47 122 THR A N 1
ATOM 970 C CA . THR A 1 122 ? 9.693 -43.047 -20.297 1.00 49.47 122 THR A CA 1
ATOM 971 C C . THR A 1 122 ? 8.910 -43.208 -21.606 1.00 49.47 122 THR A C 1
ATOM 973 O O . THR A 1 122 ? 7.696 -43.407 -21.552 1.00 49.47 122 THR A O 1
ATOM 976 N N . ARG A 1 123 ? 9.615 -43.311 -22.740 1.00 41.50 123 ARG A N 1
ATOM 977 C CA . ARG A 1 123 ? 9.696 -44.544 -23.549 1.00 41.50 123 ARG A CA 1
ATOM 978 C C . ARG A 1 123 ? 10.739 -44.441 -24.654 1.00 41.50 123 ARG A C 1
ATOM 980 O O . ARG A 1 123 ? 10.814 -43.367 -25.282 1.00 41.50 123 ARG A O 1
#

Sequence (123 aa):
MAKVIDIKNYQTDRVAHAFLEFYLSLFKNGELDSLATFDSKEQMAEINHFLELAPQVPNDQLIEKLVEARSTELTGLTNNIIAAEPAVTELTSSNAWHDWYKQLIKKIAVRTPGGSWNKYGTR

Organism: NCBI:txid1423738

Foldseek 3Di:
DQDQDQLLCLVPQLLSVLLLVLVVVCLVVVNCVLLVVLQPPCLVVVLSVVVVVPPVDDPVCCSVVSCVRRRVSSSSSVVSCCVVPVVSSVVRHNVSVVVVVVVSVVVVVVVPPDPPPPDDDDD

Secondary structure (DSSP, 8-state):
-PPPP-GGGTTT-HHHHHHHHHHHHHHHHT--TTGGGG-TTSHHHHHHHHHHH-TTS-HHHHHHHHHHHHHHHHHHHHHHHHHH-GGGGG--SHHHHHHHHHHHHHHHHHH-TT----S----

Radius of gyration: 16.75 Å; chains: 1; bounding box: 35×59×38 Å

pLDDT: mean 83.3, std 14.51, range [40.31, 95.62]